Protein AF-A0A7S0BF98-F1 (afdb_monomer_lite)

Secondary structure (DSSP, 8-state):
-------SS--STT-B--EEETTTEEEE-B-TT-S-EEEEEEE-TTS-EEEEEEETTTTT-------S--S-STTEEEEETT-----EEE-SS--SSTHHHHHEEEEEE--S-HHHHHHHHT--B----HHHHHHHHHHHHTT-HHHHHHHHTTT-BSS--B--------

pLDDT: mean 83.15, std 15.24, range [37.09, 97.88]

InterPro domains:
  IPR002130 Cyclophilin-type peptidyl-prolyl cis-trans isomerase domain [PF00160] (11-127)
  IPR002130 Cyclophilin-type peptidyl-prolyl cis-trans isomerase domain [PS50072] (1-168)
  IPR029000 Cyclophilin-like domain superfamily [G3DSA:2.40.100.10] (2-168)
  IPR029000 Cyclophilin-like domain superfamily [SSF50891] (9-168)
  IPR044178 Peptidyl-prolyl cis-trans isomerase CYP28-like [PTHR47875] (8-169)

Structure (mmCIF, N/CA/C/O backbone):
data_AF-A0A7S0BF98-F1
#
_entry.id   AF-A0A7S0BF98-F1
#
loop_
_atom_site.group_PDB
_atom_site.id
_atom_site.type_symbol
_atom_site.label_atom_id
_atom_site.label_alt_id
_atom_site.label_comp_id
_atom_site.label_asym_id
_atom_site.label_entity_id
_atom_site.label_seq_id
_atom_site.pdbx_PDB_ins_code
_atom_site.Cartn_x
_atom_site.Cartn_y
_atom_site.Cartn_z
_atom_site.occupancy
_atom_site.B_iso_or_equiv
_atom_site.auth_seq_id
_atom_site.auth_comp_id
_atom_site.auth_asym_id
_atom_site.auth_atom_id
_atom_site.pdbx_PDB_model_num
ATOM 1 N N . MET A 1 1 ? 6.291 0.867 31.745 1.00 37.28 1 MET A N 1
ATOM 2 C CA . MET A 1 1 ? 6.242 2.193 31.093 1.00 37.28 1 MET A CA 1
ATOM 3 C C . MET A 1 1 ? 7.602 2.401 30.439 1.00 37.28 1 MET A C 1
ATOM 5 O O . MET A 1 1 ? 8.533 2.807 31.118 1.00 37.28 1 MET A O 1
ATOM 9 N N . VAL A 1 2 ? 7.773 1.920 29.202 1.00 37.09 2 VAL A N 1
ATOM 10 C CA . VAL A 1 2 ? 9.090 1.868 28.543 1.00 37.09 2 VAL A CA 1
ATOM 11 C C . VAL A 1 2 ? 9.295 3.147 27.739 1.00 37.09 2 VAL A C 1
ATOM 13 O O . VAL A 1 2 ? 8.470 3.519 26.909 1.00 37.09 2 VAL A O 1
ATOM 16 N N . ASP A 1 3 ? 10.384 3.814 28.096 1.00 38.44 3 ASP A N 1
ATOM 17 C CA . ASP A 1 3 ? 10.890 5.105 27.652 1.00 38.44 3 ASP A CA 1
ATOM 18 C C . ASP A 1 3 ? 11.082 5.176 26.125 1.00 38.44 3 ASP A C 1
ATOM 20 O O . ASP A 1 3 ? 11.671 4.285 25.510 1.00 38.44 3 ASP A O 1
ATOM 24 N N . GLY A 1 4 ? 10.575 6.253 25.518 1.00 43.31 4 GLY A N 1
ATOM 25 C CA . GLY A 1 4 ? 10.555 6.521 24.078 1.00 43.31 4 GLY A CA 1
ATOM 26 C C . GLY A 1 4 ? 11.914 6.940 23.521 1.00 43.31 4 GLY A C 1
ATOM 27 O O . GLY A 1 4 ? 12.036 7.986 22.883 1.00 43.31 4 GLY A O 1
ATOM 28 N N . ARG A 1 5 ? 12.951 6.134 23.751 1.00 43.03 5 ARG A N 1
ATOM 29 C CA . ARG A 1 5 ? 14.256 6.337 23.122 1.00 43.03 5 ARG A CA 1
ATOM 30 C C . ARG A 1 5 ? 14.135 5.997 21.643 1.00 43.03 5 ARG A C 1
ATOM 32 O O . ARG A 1 5 ? 13.935 4.839 21.286 1.00 43.03 5 ARG A O 1
ATOM 39 N N . MET A 1 6 ? 14.264 7.009 20.784 1.00 43.16 6 MET A N 1
ATOM 40 C CA . MET A 1 6 ? 14.496 6.798 19.358 1.00 43.16 6 MET A CA 1
ATOM 41 C C . MET A 1 6 ? 15.777 5.979 19.203 1.00 43.16 6 MET A C 1
ATOM 43 O O . MET A 1 6 ? 16.884 6.491 19.363 1.00 43.16 6 MET A O 1
ATOM 47 N N . THR A 1 7 ? 15.623 4.686 18.935 1.00 48.66 7 THR A N 1
ATOM 48 C CA . THR A 1 7 ? 16.715 3.839 18.479 1.00 48.66 7 THR A CA 1
ATOM 49 C C . THR A 1 7 ? 17.222 4.431 17.166 1.00 48.66 7 THR A C 1
ATOM 51 O O . THR A 1 7 ? 16.448 4.697 16.250 1.00 48.66 7 THR A O 1
ATOM 54 N N . SER A 1 8 ? 18.527 4.677 17.060 1.00 56.66 8 SER A N 1
ATOM 55 C CA . SER A 1 8 ? 19.192 5.239 15.874 1.00 56.66 8 SER A CA 1
ATOM 56 C C . SER A 1 8 ? 19.230 4.271 14.671 1.00 56.66 8 SER A C 1
ATOM 58 O O . SER A 1 8 ? 20.118 4.358 13.823 1.00 56.66 8 SER A O 1
ATOM 60 N N . GLY A 1 9 ? 18.273 3.342 14.590 1.00 67.50 9 GLY A N 1
ATOM 61 C CA . GLY A 1 9 ? 18.145 2.316 13.558 1.00 67.50 9 GLY A CA 1
ATOM 62 C C . GLY A 1 9 ? 17.047 2.621 12.536 1.00 67.50 9 GLY A C 1
ATOM 63 O O . GLY A 1 9 ? 16.232 3.527 12.709 1.00 67.50 9 GLY A O 1
ATOM 64 N N . LEU A 1 10 ? 17.026 1.848 11.447 1.00 77.19 10 LEU A N 1
ATOM 65 C CA . LEU A 1 10 ? 15.921 1.862 10.485 1.00 77.19 10 LEU A CA 1
ATOM 66 C C . LEU A 1 10 ? 14.628 1.433 11.191 1.00 77.19 10 LEU A C 1
ATOM 68 O O . LEU A 1 10 ? 14.592 0.407 11.864 1.00 77.19 10 LEU A O 1
ATOM 72 N N . SER A 1 11 ? 13.573 2.231 11.041 1.00 85.75 11 SER A N 1
ATOM 73 C CA . SER A 1 11 ? 12.267 1.989 11.650 1.00 85.75 11 SER A CA 1
ATOM 74 C C . SER A 1 11 ? 11.162 2.470 10.721 1.00 85.75 11 SER A C 1
ATOM 76 O O . SER A 1 11 ? 11.349 3.428 9.971 1.00 85.75 11 SER A O 1
ATOM 78 N N . TYR A 1 12 ? 9.995 1.830 10.801 1.00 90.00 12 TYR A N 1
ATOM 79 C CA . TYR A 1 12 ? 8.788 2.273 10.106 1.00 90.00 12 TYR A CA 1
ATOM 80 C C . TYR A 1 12 ? 8.145 3.505 10.749 1.00 90.00 12 TYR A C 1
ATOM 82 O O . TYR A 1 12 ? 7.260 4.114 10.144 1.00 90.00 12 TYR A O 1
ATOM 90 N N . ALA A 1 13 ? 8.585 3.909 11.943 1.00 89.44 13 ALA A N 1
ATOM 91 C CA . ALA A 1 13 ? 8.130 5.140 12.570 1.00 89.44 13 ALA A CA 1
ATOM 92 C C . ALA A 1 13 ? 8.400 6.338 11.647 1.00 89.44 13 ALA A C 1
ATOM 94 O O . ALA A 1 13 ? 9.462 6.468 11.043 1.00 89.44 13 ALA A O 1
ATOM 95 N N . SER A 1 14 ? 7.422 7.231 11.541 1.00 88.44 14 SER A N 1
ATOM 96 C CA . SER A 1 14 ? 7.379 8.367 10.613 1.00 88.44 14 SER A CA 1
ATOM 97 C C . SER A 1 14 ? 7.285 8.018 9.121 1.00 88.44 14 SER A C 1
ATOM 99 O O . SER A 1 14 ? 7.204 8.938 8.303 1.00 88.44 14 SER A O 1
ATOM 101 N N . SER A 1 15 ? 7.248 6.736 8.738 1.00 91.12 15 SER A N 1
ATOM 102 C CA . SER A 1 15 ? 6.893 6.357 7.365 1.00 91.12 15 SER A CA 1
ATOM 103 C C . SER A 1 15 ? 5.415 6.651 7.094 1.00 91.12 15 SER A C 1
ATOM 105 O O . SER A 1 15 ? 4.610 6.801 8.018 1.00 91.12 15 SER A O 1
ATOM 107 N N . GLN A 1 16 ? 5.060 6.791 5.820 1.00 92.50 16 GLN A N 1
ATOM 108 C CA . GLN A 1 16 ? 3.733 7.237 5.402 1.00 92.50 16 GLN A CA 1
ATOM 109 C C . GLN A 1 16 ? 3.001 6.180 4.586 1.00 92.50 16 GLN A C 1
ATOM 111 O O . GLN A 1 16 ? 3.626 5.376 3.890 1.00 92.50 16 GLN A O 1
ATOM 116 N N . VAL A 1 17 ? 1.674 6.255 4.621 1.00 95.38 17 VAL A N 1
ATOM 117 C CA . VAL A 1 17 ? 0.828 5.629 3.605 1.00 95.38 17 VAL A CA 1
ATOM 118 C C . VAL A 1 17 ? 0.976 6.456 2.334 1.00 95.38 17 VAL A C 1
ATOM 120 O O . VAL A 1 17 ? 0.638 7.640 2.319 1.00 95.38 17 VAL A O 1
ATOM 123 N N . PHE A 1 18 ? 1.535 5.861 1.284 1.00 94.06 18 PHE A N 1
ATOM 124 C CA . PHE A 1 18 ? 1.812 6.573 0.034 1.00 94.06 18 PHE A CA 1
ATOM 125 C C . PHE A 1 18 ? 0.842 6.206 -1.091 1.00 94.06 18 PHE A C 1
ATOM 127 O O . PHE A 1 18 ? 0.771 6.949 -2.068 1.00 94.06 18 PHE A O 1
ATOM 134 N N . LYS A 1 19 ? 0.066 5.124 -0.943 1.00 95.25 19 LYS A N 1
ATOM 135 C CA . LYS A 1 19 ? -0.954 4.715 -1.914 1.00 95.25 19 LYS A CA 1
ATOM 136 C C . LYS A 1 19 ? -2.138 4.041 -1.232 1.00 95.25 19 LYS A C 1
ATOM 138 O O . LYS A 1 19 ? -1.948 3.225 -0.337 1.00 95.25 19 LYS A O 1
ATOM 143 N N . VAL A 1 20 ? -3.349 4.365 -1.674 1.00 96.75 20 VAL A N 1
ATOM 144 C CA . VAL A 1 20 ? -4.587 3.689 -1.274 1.00 96.75 20 VAL A CA 1
ATOM 145 C C . VAL A 1 20 ? -5.460 3.492 -2.509 1.00 96.75 20 VAL A C 1
ATOM 147 O O . VAL A 1 20 ? -6.030 4.439 -3.048 1.00 96.75 20 VAL A O 1
ATOM 150 N N . GLU A 1 21 ? -5.581 2.250 -2.958 1.00 94.69 21 GLU A N 1
ATOM 151 C CA . GLU A 1 21 ? -6.550 1.851 -3.976 1.00 94.69 21 GLU A CA 1
ATOM 152 C C . GLU A 1 21 ? -7.706 1.156 -3.263 1.00 94.69 21 GLU A C 1
ATOM 154 O O . GLU A 1 21 ? -7.538 0.087 -2.666 1.00 94.69 21 GLU A O 1
ATOM 159 N N . LYS A 1 22 ? -8.864 1.821 -3.275 1.00 94.25 22 LYS A N 1
ATOM 160 C CA . LYS A 1 22 ? -10.024 1.422 -2.485 1.00 94.25 22 LYS A CA 1
ATOM 161 C C . LYS A 1 22 ? -10.410 -0.033 -2.762 1.00 94.25 22 LYS A C 1
ATOM 163 O O . LYS A 1 22 ? -10.492 -0.445 -3.914 1.00 94.25 22 LYS A O 1
ATOM 168 N N . ASP A 1 23 ? -10.640 -0.774 -1.681 1.00 94.25 23 ASP A N 1
ATOM 169 C CA . ASP A 1 23 ? -11.036 -2.187 -1.649 1.00 94.25 23 ASP A CA 1
ATOM 170 C C . ASP A 1 23 ? -10.006 -3.150 -2.265 1.00 94.25 23 ASP A C 1
ATOM 172 O O . ASP A 1 23 ? -10.306 -4.322 -2.484 1.00 94.25 23 ASP A O 1
ATOM 176 N N . LYS A 1 24 ? -8.772 -2.680 -2.496 1.00 93.69 24 LYS A N 1
ATOM 177 C CA . LYS A 1 24 ? -7.712 -3.464 -3.136 1.00 93.69 24 LYS A CA 1
ATOM 178 C C . LYS A 1 24 ? -6.405 -3.462 -2.354 1.00 93.69 24 LYS A C 1
ATOM 180 O O . LYS A 1 24 ? -5.921 -4.521 -1.973 1.00 93.69 24 LYS A O 1
ATOM 185 N N . ARG A 1 25 ? -5.816 -2.288 -2.103 1.00 94.81 25 ARG A N 1
ATOM 186 C CA . ARG A 1 25 ? -4.492 -2.194 -1.465 1.00 94.81 25 ARG A CA 1
ATOM 187 C C . ARG A 1 25 ? -4.250 -0.875 -0.748 1.00 94.81 25 ARG A C 1
ATOM 189 O O . ARG A 1 25 ? -4.672 0.188 -1.202 1.00 94.81 25 ARG A O 1
ATOM 196 N N . ILE A 1 26 ? -3.503 -0.959 0.345 1.00 97.00 26 ILE A N 1
ATOM 197 C CA . ILE A 1 26 ? -2.956 0.171 1.094 1.00 97.00 26 ILE A CA 1
ATOM 198 C C . ILE 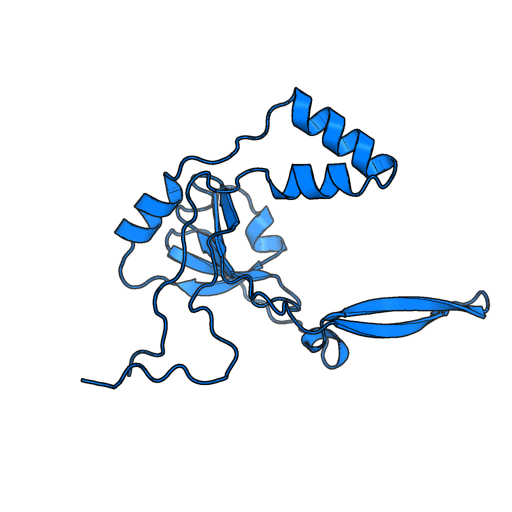A 1 26 ? -1.444 -0.042 1.166 1.00 97.00 26 ILE A C 1
ATOM 200 O O . ILE A 1 26 ? -1.003 -1.008 1.786 1.00 97.00 26 ILE A O 1
ATOM 204 N N . ASP A 1 27 ? -0.666 0.857 0.563 1.00 95.50 27 ASP A N 1
ATOM 205 C CA . ASP A 1 27 ? 0.793 0.744 0.490 1.00 95.50 27 ASP A CA 1
ATOM 206 C C . ASP A 1 27 ? 1.468 1.721 1.453 1.00 95.50 27 ASP A C 1
ATOM 208 O O . ASP A 1 27 ? 1.165 2.924 1.488 1.00 95.50 27 ASP A O 1
ATOM 212 N N . LEU A 1 28 ? 2.414 1.198 2.228 1.00 94.38 28 LEU A N 1
ATOM 213 C CA . LEU A 1 28 ? 3.102 1.917 3.288 1.00 94.38 28 LEU A CA 1
ATOM 214 C C . LEU A 1 28 ? 4.493 1.320 3.553 1.00 94.38 28 LEU A C 1
ATOM 216 O O . LEU A 1 28 ? 4.971 0.448 2.832 1.00 94.38 28 LEU A O 1
ATOM 220 N N . GLY A 1 29 ? 5.192 1.847 4.559 1.00 89.81 29 GLY A N 1
ATOM 221 C CA . GLY A 1 29 ? 6.520 1.355 4.940 1.00 89.81 29 GLY A CA 1
ATOM 222 C C . GLY A 1 29 ? 7.673 1.909 4.099 1.00 89.81 29 GLY A C 1
ATOM 223 O O . GLY A 1 29 ? 8.823 1.537 4.315 1.00 89.81 29 GLY A O 1
ATOM 224 N N . ARG A 1 30 ? 7.414 2.855 3.184 1.00 87.44 30 ARG A N 1
ATOM 225 C CA . ARG A 1 30 ? 8.478 3.537 2.432 1.00 87.44 30 ARG A CA 1
ATOM 226 C C . ARG A 1 30 ? 9.388 4.318 3.382 1.00 87.44 30 ARG A C 1
ATOM 228 O O . ARG A 1 30 ? 8.990 5.342 3.942 1.00 87.44 30 ARG A O 1
ATOM 235 N N . LEU A 1 31 ? 10.622 3.843 3.538 1.00 83.12 31 LEU A N 1
ATOM 236 C CA . LEU A 1 31 ? 11.644 4.472 4.375 1.00 83.12 31 LEU A CA 1
ATOM 237 C C . LEU A 1 31 ? 12.377 5.577 3.605 1.00 83.12 31 LEU A C 1
ATOM 239 O O . LEU A 1 31 ? 12.709 5.416 2.432 1.00 83.12 31 LEU A O 1
ATOM 243 N N . ALA A 1 32 ? 12.690 6.692 4.273 1.00 63.72 32 ALA A N 1
ATOM 244 C CA . ALA A 1 32 ? 13.318 7.863 3.646 1.00 63.72 32 ALA A CA 1
ATOM 245 C C . ALA A 1 32 ? 14.709 7.587 3.038 1.00 63.72 32 ALA A C 1
ATOM 247 O O . ALA A 1 32 ? 15.115 8.273 2.105 1.00 63.72 32 ALA A O 1
ATOM 248 N N . LYS A 1 33 ? 15.436 6.580 3.543 1.00 56.12 33 LYS A N 1
ATOM 249 C CA . LYS A 1 33 ? 16.729 6.145 2.984 1.00 56.12 33 LYS A CA 1
ATOM 250 C C . LYS A 1 33 ? 16.608 5.036 1.927 1.00 56.12 33 LYS A C 1
ATOM 252 O O . LYS A 1 33 ? 17.631 4.612 1.400 1.00 56.12 33 LYS A O 1
ATOM 257 N N . GLY A 1 34 ? 15.384 4.611 1.590 1.00 53.66 34 GLY A N 1
ATOM 258 C CA . GLY A 1 34 ? 15.120 3.493 0.682 1.00 53.66 34 GLY A CA 1
ATOM 259 C C . GLY A 1 34 ? 15.749 2.179 1.155 1.00 53.66 34 GLY A C 1
ATOM 260 O O . GLY A 1 34 ? 16.348 2.103 2.228 1.00 53.66 34 GLY A O 1
ATOM 261 N N . ALA A 1 35 ? 15.631 1.133 0.341 1.00 54.06 35 ALA A N 1
ATOM 262 C CA . ALA A 1 35 ? 16.613 0.061 0.391 1.00 54.06 35 ALA A CA 1
ATOM 263 C C . ALA A 1 35 ? 17.907 0.580 -0.253 1.00 54.06 35 ALA A C 1
ATOM 265 O O . ALA A 1 35 ? 17.847 1.274 -1.275 1.00 54.06 35 ALA A O 1
ATOM 266 N N . GLY A 1 36 ? 19.066 0.292 0.351 1.00 54.44 36 GLY A N 1
ATOM 267 C CA . GLY A 1 36 ? 20.356 0.594 -0.275 1.00 54.44 36 GLY A CA 1
ATOM 268 C C . GLY A 1 36 ? 20.370 0.044 -1.701 1.00 54.44 36 GLY A C 1
ATOM 269 O O . GLY A 1 36 ? 19.775 -1.000 -1.949 1.00 54.44 36 GLY A O 1
ATOM 270 N N . LYS A 1 37 ? 20.969 0.760 -2.655 1.00 57.25 37 LYS A N 1
ATOM 271 C CA . LYS A 1 37 ? 21.119 0.269 -4.029 1.00 57.25 37 LYS A CA 1
ATOM 272 C C . LYS A 1 37 ? 22.588 -0.014 -4.293 1.00 57.25 37 LYS A C 1
ATOM 274 O O . LYS A 1 37 ? 23.416 0.881 -4.136 1.00 57.25 37 LYS A O 1
ATOM 279 N N . THR A 1 38 ? 22.897 -1.228 -4.724 1.00 56.78 38 THR A N 1
ATOM 280 C CA . THR A 1 38 ? 24.229 -1.620 -5.183 1.00 56.78 38 THR A CA 1
ATOM 281 C C . THR A 1 38 ? 24.288 -1.505 -6.705 1.00 56.78 38 THR A C 1
ATOM 283 O O . THR A 1 38 ? 23.367 -1.911 -7.415 1.00 56.78 38 THR A O 1
ATOM 286 N N . GLU A 1 39 ? 25.366 -0.924 -7.226 1.00 62.75 39 GLU A N 1
ATOM 287 C CA . GLU A 1 39 ? 25.646 -0.908 -8.662 1.00 62.75 39 GLU A CA 1
ATOM 288 C C . GLU A 1 39 ? 26.300 -2.236 -9.057 1.00 62.75 39 GLU A C 1
ATOM 290 O O . GLU A 1 39 ? 27.451 -2.496 -8.714 1.00 62.75 39 GLU A O 1
ATOM 295 N N . VAL A 1 40 ? 25.576 -3.069 -9.797 1.00 69.56 40 VAL A N 1
ATOM 296 C CA . VAL A 1 40 ? 26.122 -4.263 -10.441 1.00 69.56 40 VAL A CA 1
ATOM 297 C C . VAL A 1 40 ? 26.570 -3.882 -11.848 1.00 69.56 40 VAL A C 1
ATOM 299 O O . VAL A 1 40 ? 25.809 -3.301 -12.627 1.00 69.56 40 VAL A O 1
ATOM 302 N N . ARG A 1 41 ? 27.824 -4.194 -12.174 1.00 74.88 41 ARG A N 1
ATOM 303 C CA . ARG A 1 41 ? 28.405 -3.988 -13.505 1.00 74.88 41 ARG A CA 1
ATOM 304 C C . ARG A 1 41 ? 28.463 -5.322 -14.233 1.00 74.88 41 ARG A C 1
ATOM 306 O O . ARG A 1 41 ? 29.037 -6.270 -13.711 1.00 74.88 41 ARG A O 1
ATOM 313 N N . SER A 1 42 ? 27.900 -5.384 -15.434 1.00 73.19 42 SER A N 1
ATOM 314 C CA . SER A 1 42 ? 27.959 -6.566 -16.301 1.00 73.19 42 SER A CA 1
ATOM 315 C C . SER A 1 42 ? 28.508 -6.195 -17.674 1.00 73.19 42 SER A C 1
ATOM 317 O O . SER A 1 42 ? 28.152 -5.141 -18.205 1.00 73.19 42 SER A O 1
ATOM 319 N N . ILE A 1 43 ? 29.334 -7.061 -18.258 1.00 69.81 43 ILE A N 1
ATOM 320 C CA . ILE A 1 43 ? 29.825 -6.932 -19.635 1.00 69.81 43 ILE A CA 1
ATOM 321 C C . ILE A 1 43 ? 28.945 -7.824 -20.513 1.00 69.81 43 ILE A C 1
ATOM 323 O O . ILE A 1 43 ? 28.817 -9.015 -20.235 1.00 69.81 43 ILE A O 1
ATOM 327 N N . ASP A 1 44 ? 28.294 -7.246 -21.521 1.00 66.12 44 ASP A N 1
ATOM 328 C CA . ASP A 1 44 ? 27.521 -8.017 -22.500 1.00 66.12 44 ASP A CA 1
ATOM 329 C C . ASP A 1 44 ? 28.420 -8.604 -23.606 1.00 66.12 44 ASP A C 1
ATOM 331 O O . ASP A 1 44 ? 29.599 -8.268 -23.717 1.00 66.12 44 ASP A O 1
ATOM 335 N N . TYR A 1 45 ? 27.871 -9.489 -24.449 1.00 67.81 45 TYR A N 1
ATOM 336 C CA . TYR A 1 45 ? 28.604 -10.130 -25.557 1.00 67.81 45 TYR A CA 1
ATOM 337 C C . TYR A 1 45 ? 29.176 -9.134 -26.584 1.00 67.81 45 TYR A C 1
ATOM 339 O O . TYR A 1 45 ? 30.020 -9.507 -27.393 1.00 67.81 45 TYR A O 1
ATOM 347 N N . SER A 1 46 ? 28.732 -7.873 -26.550 1.00 71.25 46 SER A N 1
ATOM 348 C CA . SER A 1 46 ? 29.274 -6.777 -27.358 1.00 71.25 46 SER A CA 1
ATOM 349 C C . SER A 1 46 ? 30.457 -6.043 -26.712 1.00 71.25 46 SER A C 1
ATOM 351 O O . SER A 1 46 ? 30.996 -5.121 -27.316 1.00 71.25 46 SER A O 1
ATOM 353 N N . GLY A 1 47 ? 30.878 -6.434 -25.504 1.00 71.12 47 GLY A N 1
ATOM 354 C CA . GLY A 1 47 ? 32.006 -5.832 -24.788 1.00 71.12 47 GLY A CA 1
ATOM 355 C C . GLY A 1 47 ? 31.677 -4.514 -24.080 1.00 71.12 47 GLY A C 1
ATOM 356 O O . GLY A 1 47 ? 32.578 -3.877 -23.532 1.00 71.12 47 GLY A O 1
ATOM 357 N N . TYR A 1 48 ? 30.408 -4.095 -24.047 1.00 67.25 48 TYR A N 1
ATOM 358 C CA . TYR A 1 48 ? 29.992 -2.868 -23.373 1.00 67.25 48 TYR A CA 1
ATOM 359 C C . TYR A 1 48 ? 29.653 -3.139 -21.903 1.00 67.25 48 TYR A C 1
ATOM 361 O O . TYR A 1 48 ? 28.961 -4.099 -21.558 1.00 67.25 48 TYR A O 1
ATOM 369 N N . VAL A 1 49 ? 30.115 -2.253 -21.014 1.00 72.75 49 VAL A N 1
ATOM 370 C CA . VAL A 1 49 ? 29.781 -2.309 -19.584 1.00 72.75 49 VAL A CA 1
ATOM 371 C C . VAL A 1 49 ? 28.408 -1.685 -19.362 1.00 72.75 49 VAL A C 1
ATOM 373 O O . VAL A 1 49 ? 28.226 -0.476 -19.525 1.00 72.75 49 VAL A O 1
ATOM 376 N N . ARG A 1 50 ? 27.445 -2.490 -18.914 1.00 71.88 50 ARG A N 1
ATOM 377 C CA . ARG A 1 50 ? 26.153 -2.006 -18.421 1.00 71.88 50 ARG A CA 1
ATOM 378 C C . ARG A 1 50 ? 26.181 -1.894 -16.903 1.00 71.88 50 ARG A C 1
ATOM 380 O O . ARG A 1 50 ? 26.662 -2.785 -16.207 1.00 71.88 50 ARG A O 1
ATOM 387 N N . ARG A 1 51 ? 25.642 -0.785 -16.393 1.00 70.19 51 ARG A N 1
ATOM 388 C CA . ARG A 1 51 ? 25.417 -0.554 -14.961 1.00 70.19 51 ARG A CA 1
ATOM 389 C C . ARG A 1 51 ? 23.956 -0.845 -14.639 1.00 70.19 51 ARG A C 1
ATOM 391 O O . ARG A 1 51 ? 23.074 -0.237 -15.243 1.00 70.19 51 ARG A O 1
ATOM 398 N N . LYS A 1 52 ? 23.701 -1.740 -13.688 1.00 72.06 52 LYS A N 1
ATOM 399 C CA . LYS A 1 52 ? 22.370 -2.026 -13.146 1.00 72.06 52 LYS A CA 1
ATOM 400 C C . LYS A 1 52 ? 22.369 -1.681 -11.662 1.00 72.06 52 LYS A C 1
ATOM 402 O O . LYS A 1 52 ? 23.148 -2.235 -10.898 1.00 72.06 52 LYS A O 1
ATOM 407 N N . TYR A 1 53 ? 21.494 -0.773 -11.248 1.00 61.22 53 TYR A N 1
ATOM 408 C CA . TYR A 1 53 ? 21.252 -0.523 -9.830 1.00 61.22 53 TYR A CA 1
ATOM 409 C C . TYR A 1 53 ? 20.255 -1.566 -9.325 1.00 61.22 53 TYR A C 1
ATOM 411 O O . TYR A 1 53 ? 19.099 -1.555 -9.745 1.00 61.22 53 TYR A O 1
ATOM 419 N N . VAL A 1 54 ? 20.703 -2.469 -8.460 1.00 64.06 54 VAL A N 1
ATOM 420 C CA . VAL A 1 54 ? 19.859 -3.458 -7.769 1.00 64.06 54 VAL A CA 1
ATOM 421 C C . VAL A 1 54 ? 19.752 -3.079 -6.301 1.00 64.06 54 VAL A C 1
ATOM 423 O O . VAL A 1 54 ? 20.591 -2.327 -5.805 1.00 64.06 54 VAL A O 1
ATOM 426 N N . SER A 1 55 ? 18.734 -3.554 -5.589 1.00 59.62 55 SER A N 1
ATOM 427 C CA . SER A 1 55 ? 18.729 -3.387 -4.137 1.00 59.62 55 SER A CA 1
ATOM 428 C C . SER A 1 55 ? 19.932 -4.110 -3.533 1.00 59.62 55 SER A C 1
ATOM 430 O O . SER A 1 55 ? 20.347 -5.156 -4.022 1.00 59.62 55 SER A O 1
ATOM 432 N N . THR A 1 56 ? 20.520 -3.562 -2.476 1.00 58.31 56 THR A N 1
ATOM 433 C CA . THR A 1 56 ? 21.641 -4.181 -1.765 1.00 58.31 56 THR A CA 1
ATOM 434 C C . THR A 1 56 ? 21.232 -5.529 -1.177 1.00 58.31 56 THR A C 1
ATOM 436 O O . THR A 1 56 ? 22.058 -6.433 -1.155 1.00 58.31 56 THR A O 1
ATOM 439 N N . ALA A 1 57 ? 19.960 -5.690 -0.793 1.00 55.34 57 ALA A N 1
ATOM 440 C CA . ALA A 1 57 ? 19.405 -6.983 -0.388 1.00 55.34 57 ALA A CA 1
ATOM 441 C C . ALA A 1 57 ? 19.456 -8.015 -1.533 1.00 55.34 57 ALA A C 1
ATOM 443 O O . ALA A 1 57 ? 19.848 -9.157 -1.319 1.00 55.34 57 ALA A O 1
ATOM 444 N N . ASP A 1 58 ? 19.170 -7.578 -2.760 1.00 55.59 58 ASP A N 1
ATOM 445 C CA . ASP A 1 58 ? 19.098 -8.442 -3.948 1.00 55.59 58 ASP A CA 1
ATOM 446 C C . ASP A 1 58 ? 20.475 -8.638 -4.610 1.00 55.59 58 ASP A C 1
ATOM 448 O O . ASP A 1 58 ? 20.641 -9.460 -5.507 1.00 55.59 58 ASP A O 1
ATOM 452 N N . SER A 1 59 ? 21.487 -7.865 -4.199 1.00 52.84 59 SER A N 1
ATOM 453 C CA . SER A 1 59 ? 22.844 -7.935 -4.754 1.00 52.84 59 SER A CA 1
ATOM 454 C C . SER A 1 59 ? 23.623 -9.163 -4.280 1.00 52.84 59 SER A C 1
ATOM 456 O O . SER A 1 59 ? 24.665 -9.467 -4.860 1.00 52.84 59 SER A O 1
ATOM 458 N N . THR A 1 60 ? 23.182 -9.811 -3.201 1.00 54.09 60 THR A N 1
ATOM 459 C CA . THR A 1 60 ? 23.913 -10.910 -2.548 1.00 54.09 60 THR A CA 1
ATOM 460 C C . THR A 1 60 ? 23.099 -12.204 -2.504 1.00 54.09 60 THR A C 1
ATOM 462 O O . THR A 1 60 ? 23.670 -13.276 -2.312 1.00 54.09 60 THR A O 1
ATOM 465 N N . THR A 1 61 ? 21.780 -12.146 -2.702 1.00 55.56 61 THR A N 1
ATOM 466 C CA . THR A 1 61 ? 20.907 -13.325 -2.682 1.00 55.56 61 THR A CA 1
ATOM 467 C C . THR A 1 61 ? 19.730 -13.089 -3.622 1.00 55.56 61 THR A C 1
ATOM 469 O O . THR A 1 61 ? 19.025 -12.093 -3.483 1.00 55.56 61 THR A O 1
ATOM 472 N N . GLU A 1 62 ? 19.508 -13.990 -4.582 1.00 62.53 62 GLU A N 1
ATOM 473 C CA . GLU A 1 62 ? 18.245 -14.021 -5.323 1.00 62.53 62 GLU A CA 1
ATOM 474 C C . GLU A 1 62 ? 17.159 -14.439 -4.332 1.00 62.53 62 GLU A C 1
ATOM 476 O O . GLU A 1 62 ? 17.065 -15.606 -3.951 1.00 62.53 62 GLU A O 1
ATOM 481 N N . ASN A 1 63 ? 16.393 -13.474 -3.826 1.00 65.31 63 ASN A N 1
ATOM 482 C CA . ASN A 1 63 ? 15.291 -13.783 -2.934 1.00 65.31 63 ASN A CA 1
ATOM 483 C C . ASN A 1 63 ? 14.196 -14.489 -3.757 1.00 65.31 63 ASN A C 1
ATOM 485 O O . ASN A 1 63 ? 13.578 -13.898 -4.641 1.00 65.31 63 ASN A O 1
ATOM 489 N N . VAL A 1 64 ? 13.992 -15.777 -3.486 1.00 72.56 64 VAL A N 1
ATOM 490 C CA . VAL A 1 64 ? 12.963 -16.622 -4.113 1.00 72.56 64 VAL A CA 1
ATOM 491 C C . VAL A 1 64 ? 11.801 -16.895 -3.155 1.00 72.56 64 VAL A C 1
ATOM 493 O O . VAL A 1 64 ? 11.059 -17.861 -3.336 1.00 72.56 64 VAL A O 1
ATOM 496 N N . ASP A 1 65 ? 11.649 -16.061 -2.122 1.00 75.75 65 ASP A N 1
ATOM 497 C CA . ASP A 1 65 ? 10.627 -16.239 -1.101 1.00 75.75 65 ASP A CA 1
ATOM 498 C C . ASP A 1 65 ? 9.236 -16.150 -1.737 1.00 75.75 65 ASP A C 1
ATOM 500 O O . ASP A 1 65 ? 8.867 -15.188 -2.418 1.00 75.75 65 ASP A O 1
ATOM 504 N N . GLY A 1 66 ? 8.446 -17.191 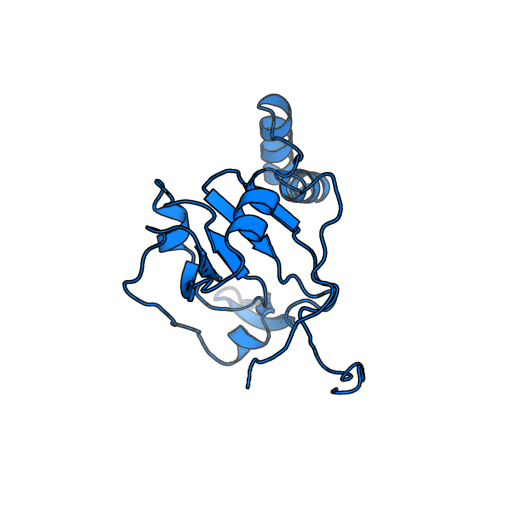-1.501 1.00 83.38 66 GLY A N 1
ATOM 505 C CA . GLY A 1 66 ? 7.101 -17.332 -2.025 1.00 83.38 66 GLY A CA 1
ATOM 506 C C . GLY A 1 66 ? 6.297 -18.320 -1.193 1.00 83.38 66 GLY A C 1
ATOM 507 O O . GLY A 1 66 ? 6.842 -19.114 -0.427 1.00 83.38 66 GLY A O 1
ATOM 508 N N . ASN A 1 67 ? 4.977 -18.267 -1.333 1.00 88.69 67 ASN A N 1
ATOM 509 C CA . ASN A 1 67 ? 4.070 -19.225 -0.717 1.00 88.69 67 ASN A CA 1
ATOM 510 C C . ASN A 1 67 ? 2.782 -19.365 -1.539 1.00 88.69 67 ASN A C 1
ATOM 512 O O . ASN A 1 67 ? 2.583 -18.685 -2.544 1.00 88.69 67 ASN A O 1
ATOM 516 N N . SER A 1 68 ? 1.921 -20.290 -1.119 1.00 91.31 68 SER A N 1
ATOM 517 C CA . SER A 1 68 ? 0.619 -20.562 -1.737 1.00 91.31 68 SER A CA 1
ATOM 518 C C . SER A 1 68 ? -0.523 -19.710 -1.167 1.00 91.31 68 SER A C 1
ATOM 520 O O . SER A 1 68 ? -1.683 -19.938 -1.523 1.00 91.31 68 SER A O 1
ATOM 522 N N . LEU A 1 69 ? -0.222 -18.753 -0.280 1.00 92.94 69 LEU A N 1
ATOM 523 C CA . LEU A 1 69 ? -1.219 -17.852 0.290 1.00 92.94 69 LEU A CA 1
ATOM 524 C C . LEU A 1 69 ? -1.659 -16.829 -0.759 1.00 92.94 69 LEU A C 1
ATOM 526 O O . LEU A 1 69 ? -0.897 -16.449 -1.645 1.00 92.94 69 LEU A O 1
ATOM 530 N N . ARG A 1 70 ? -2.913 -16.391 -0.653 1.00 92.88 70 ARG A N 1
ATOM 531 C CA . ARG A 1 70 ? -3.540 -15.457 -1.592 1.00 92.88 70 ARG A CA 1
ATOM 532 C C . ARG A 1 70 ? -4.166 -14.293 -0.854 1.00 92.88 70 ARG A C 1
ATOM 534 O O . ARG A 1 70 ? -4.555 -14.440 0.300 1.00 92.88 70 ARG A O 1
ATOM 541 N N . HIS A 1 71 ? -4.351 -13.181 -1.550 1.00 95.25 71 HIS A N 1
ATOM 542 C CA . HIS A 1 71 ? -4.994 -11.962 -1.059 1.00 95.25 71 HIS A CA 1
ATOM 543 C C . HIS A 1 71 ? -6.533 -12.090 -1.002 1.00 95.25 71 HIS A C 1
ATOM 545 O O . HIS A 1 71 ? -7.276 -11.252 -1.511 1.00 95.25 71 HIS A O 1
ATOM 551 N N . ASN A 1 72 ? -7.026 -13.176 -0.398 1.00 94.25 72 ASN A N 1
ATOM 552 C CA . ASN A 1 72 ? -8.436 -13.581 -0.391 1.00 94.25 72 ASN A CA 1
ATOM 553 C C . ASN A 1 72 ? -9.223 -13.131 0.853 1.00 94.25 72 ASN A C 1
ATOM 555 O O . ASN A 1 72 ? -10.406 -13.444 0.971 1.00 94.25 72 ASN A O 1
ATOM 559 N N . ALA A 1 73 ? -8.583 -12.420 1.776 1.00 94.38 73 ALA A N 1
ATOM 560 C CA . ALA A 1 73 ? -9.184 -11.915 3.001 1.00 94.38 73 ALA A CA 1
ATOM 561 C C . ALA A 1 73 ? -8.727 -10.477 3.259 1.00 94.38 73 ALA A C 1
ATOM 563 O O . ALA A 1 73 ? -7.664 -10.061 2.803 1.00 94.38 73 ALA A O 1
ATOM 564 N N . ALA A 1 74 ? -9.532 -9.723 4.006 1.00 96.06 74 ALA A N 1
ATOM 565 C CA . ALA A 1 74 ? -9.113 -8.431 4.527 1.00 96.06 74 ALA A CA 1
ATOM 566 C C . ALA A 1 74 ? -8.061 -8.613 5.635 1.00 96.06 74 ALA A C 1
ATOM 568 O O . ALA A 1 74 ? -8.085 -9.593 6.376 1.00 96.06 74 ALA A O 1
ATOM 569 N N . GLY A 1 75 ? -7.169 -7.640 5.772 1.00 96.69 75 GLY A N 1
ATOM 570 C CA . GLY A 1 75 ? -6.123 -7.600 6.785 1.00 96.69 75 GLY A CA 1
ATOM 571 C C . GLY A 1 75 ? -4.852 -8.367 6.424 1.00 96.69 75 GLY A C 1
ATOM 572 O O . GLY A 1 75 ? -3.933 -8.373 7.235 1.00 96.69 75 GLY A O 1
ATOM 573 N N . LEU A 1 76 ? -4.741 -8.990 5.246 1.00 97.19 76 LEU A N 1
ATOM 574 C CA . LEU A 1 76 ? -3.509 -9.691 4.864 1.00 97.19 76 LEU A CA 1
ATOM 575 C C . LEU A 1 76 ? -2.398 -8.692 4.540 1.00 97.19 76 LEU A C 1
ATOM 577 O O . LEU A 1 76 ? -2.632 -7.709 3.829 1.00 97.19 76 LEU A O 1
ATOM 581 N N . VAL A 1 77 ? -1.202 -8.976 5.057 1.00 96.94 77 VAL A N 1
ATOM 582 C CA . VAL A 1 77 ? 0.013 -8.175 4.894 1.00 96.94 77 VAL A CA 1
ATOM 583 C C . VAL A 1 77 ? 0.959 -8.885 3.940 1.00 96.94 77 VAL A C 1
ATOM 585 O O . VAL A 1 77 ? 1.284 -10.056 4.147 1.00 96.94 77 VAL A O 1
ATOM 588 N N . SER A 1 78 ? 1.423 -8.182 2.914 1.00 94.75 78 SER A N 1
ATOM 589 C CA . SER A 1 78 ? 2.296 -8.745 1.888 1.00 94.75 78 SER A CA 1
ATOM 590 C C . SER A 1 78 ? 3.413 -7.801 1.465 1.00 94.75 78 SER A C 1
ATOM 592 O O . SER A 1 78 ? 3.371 -6.595 1.711 1.00 94.75 78 SER A O 1
ATOM 594 N N . MET A 1 79 ? 4.440 -8.368 0.839 1.00 92.44 79 MET A N 1
ATOM 595 C CA . MET A 1 79 ? 5.598 -7.648 0.306 1.00 92.44 79 MET A CA 1
ATOM 596 C C . MET A 1 79 ? 5.855 -8.063 -1.136 1.00 92.44 79 MET A C 1
ATOM 598 O O . MET A 1 79 ? 5.443 -9.143 -1.552 1.00 92.44 79 MET A O 1
ATOM 602 N N . VAL A 1 80 ? 6.541 -7.215 -1.900 1.00 88.06 80 VAL A N 1
ATOM 603 C CA . VAL A 1 80 ? 6.938 -7.529 -3.279 1.00 88.06 80 VAL A CA 1
ATOM 604 C C . VAL A 1 80 ? 7.870 -8.747 -3.281 1.00 88.06 80 VAL A C 1
ATOM 606 O O . VAL A 1 80 ? 8.819 -8.811 -2.496 1.00 88.06 80 VAL A O 1
ATOM 609 N N . LYS A 1 81 ? 7.597 -9.722 -4.154 1.00 86.94 81 LYS A N 1
ATOM 610 C CA . LYS A 1 81 ? 8.457 -10.898 -4.351 1.00 86.94 81 LYS A CA 1
ATOM 611 C C . LYS A 1 81 ? 9.838 -10.470 -4.836 1.00 86.94 81 LYS A C 1
ATOM 613 O O . LYS A 1 81 ? 9.975 -9.486 -5.558 1.00 86.94 81 LYS A O 1
ATOM 618 N N . GLY A 1 82 ? 10.869 -11.216 -4.455 1.00 77.50 82 GLY A N 1
ATOM 619 C CA . GLY A 1 82 ? 12.246 -10.833 -4.763 1.00 77.50 82 GLY A CA 1
ATOM 620 C C . GLY A 1 82 ? 12.818 -9.773 -3.826 1.00 77.50 82 GLY A C 1
ATOM 621 O O . GLY A 1 82 ? 13.999 -9.471 -3.929 1.00 77.50 82 GLY A O 1
ATOM 622 N N . GLY A 1 83 ? 12.025 -9.250 -2.886 1.00 73.00 83 GLY A N 1
ATOM 623 C CA . GLY A 1 83 ? 12.497 -8.312 -1.880 1.00 73.00 83 GLY A CA 1
ATOM 624 C C . GLY A 1 83 ? 12.812 -6.934 -2.459 1.00 73.00 83 GLY A C 1
ATOM 625 O O . GLY A 1 83 ? 11.971 -6.275 -3.069 1.00 73.00 83 GLY A O 1
ATOM 626 N N . GLY A 1 84 ? 14.006 -6.437 -2.161 1.00 70.44 84 GLY A N 1
ATOM 627 C CA . GLY A 1 84 ? 14.506 -5.171 -2.678 1.00 70.44 84 GLY A CA 1
ATOM 628 C C . GLY A 1 84 ? 13.901 -3.880 -2.117 1.00 70.44 84 GLY A C 1
ATOM 629 O O . GLY A 1 84 ? 14.479 -2.811 -2.332 1.00 70.44 84 GLY A O 1
ATOM 630 N N . SER A 1 85 ? 12.806 -3.945 -1.358 1.00 76.94 85 SER A N 1
ATOM 631 C CA . SER A 1 85 ? 12.185 -2.795 -0.693 1.00 76.94 85 SER A CA 1
ATOM 632 C C . SER A 1 85 ? 11.708 -3.142 0.720 1.00 76.94 85 SER A C 1
ATOM 634 O O . SER A 1 85 ? 11.459 -4.299 1.039 1.00 76.94 85 SER A O 1
ATOM 636 N N . PHE A 1 86 ? 11.566 -2.121 1.567 1.00 84.81 86 PHE A N 1
ATOM 637 C CA . PHE A 1 86 ? 10.934 -2.239 2.890 1.00 84.81 86 PHE A CA 1
ATOM 638 C C . PHE A 1 86 ? 9.436 -1.898 2.834 1.00 84.81 86 PHE A C 1
ATOM 640 O O . PHE A 1 86 ? 8.794 -1.684 3.856 1.00 84.81 86 PHE A O 1
ATOM 647 N N . GLU A 1 87 ? 8.882 -1.776 1.631 1.00 91.12 87 GLU A N 1
ATOM 648 C CA . GLU A 1 87 ? 7.482 -1.429 1.433 1.00 91.12 87 GLU A CA 1
ATOM 649 C C . GLU A 1 87 ? 6.622 -2.674 1.626 1.00 91.12 87 GLU A C 1
ATOM 651 O O . GLU A 1 87 ? 7.001 -3.782 1.244 1.00 91.12 87 GLU A O 1
ATOM 656 N N . PHE A 1 88 ? 5.453 -2.484 2.223 1.00 94.38 88 PHE A N 1
ATOM 657 C CA . PHE A 1 88 ? 4.483 -3.550 2.402 1.00 94.38 88 PHE A CA 1
ATOM 658 C C . PHE A 1 88 ? 3.082 -3.046 2.092 1.00 94.38 88 PHE A C 1
ATOM 660 O O . PHE A 1 88 ? 2.802 -1.842 2.089 1.00 94.38 88 PHE A O 1
ATOM 667 N N . VAL A 1 89 ? 2.213 -4.006 1.815 1.00 96.19 89 VAL A N 1
ATOM 668 C CA . VAL A 1 89 ? 0.834 -3.794 1.404 1.00 96.19 89 VAL A CA 1
ATOM 669 C C . VAL A 1 89 ? -0.083 -4.431 2.430 1.00 96.19 89 VAL A C 1
ATOM 671 O O . VAL A 1 89 ? 0.180 -5.538 2.894 1.00 96.19 89 VAL A O 1
ATOM 674 N N . ILE A 1 90 ? -1.172 -3.744 2.767 1.00 97.44 90 ILE A N 1
ATOM 675 C CA . ILE A 1 90 ? -2.287 -4.323 3.516 1.00 97.44 90 ILE A CA 1
ATOM 676 C C . ILE A 1 90 ? -3.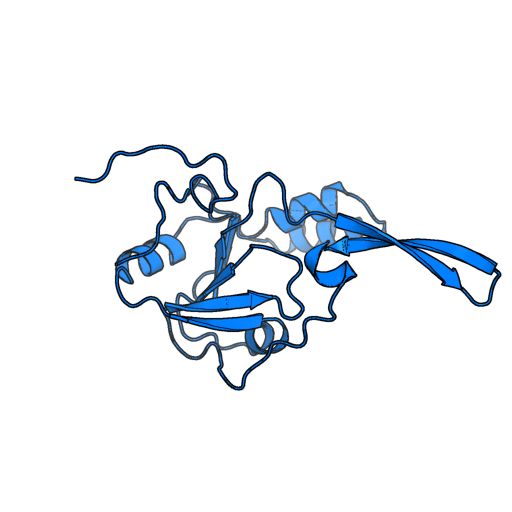508 -4.364 2.606 1.00 97.44 90 ILE A C 1
ATOM 678 O O . ILE A 1 90 ? -3.866 -3.364 1.979 1.00 97.44 90 ILE A O 1
ATOM 682 N N . THR A 1 91 ? -4.165 -5.516 2.552 1.00 96.94 91 THR A N 1
ATOM 683 C CA . THR A 1 91 ? -5.431 -5.690 1.831 1.00 96.94 91 THR A CA 1
ATOM 684 C C . THR A 1 91 ? -6.603 -5.259 2.712 1.00 96.94 91 THR A C 1
ATOM 686 O O . THR A 1 91 ? -6.807 -5.825 3.780 1.00 96.94 91 THR A O 1
ATOM 689 N N . PRO A 1 92 ? -7.399 -4.250 2.331 1.00 96.38 92 PRO A N 1
ATOM 690 C CA . PRO A 1 92 ? -8.548 -3.827 3.134 1.00 96.38 92 PRO A CA 1
ATOM 691 C C . PRO A 1 92 ? -9.800 -4.693 2.914 1.00 96.38 92 PRO A C 1
ATOM 693 O O . PRO A 1 92 ? -10.738 -4.622 3.701 1.00 96.38 92 PRO A O 1
ATOM 696 N N . SER A 1 93 ? -9.816 -5.492 1.847 1.00 94.62 93 SER A N 1
ATOM 697 C CA . SER A 1 93 ? -10.912 -6.355 1.402 1.00 94.62 93 SER A CA 1
ATOM 698 C C . SER A 1 93 ? -10.318 -7.536 0.616 1.00 94.62 93 SER A C 1
ATOM 700 O O . SER A 1 93 ? -9.204 -7.390 0.097 1.00 94.62 93 SER A O 1
ATOM 702 N N . PRO A 1 94 ? -11.014 -8.687 0.492 1.00 92.12 94 PRO A N 1
ATOM 703 C CA . PRO A 1 94 ? -10.645 -9.716 -0.476 1.00 92.12 94 PRO A CA 1
ATOM 704 C C . PRO A 1 94 ? -10.433 -9.102 -1.861 1.00 92.12 94 PRO A C 1
ATOM 706 O O . PRO A 1 94 ? -11.334 -8.460 -2.407 1.00 92.12 94 PRO A O 1
ATOM 709 N N . THR A 1 95 ? -9.236 -9.271 -2.417 1.00 83.12 95 THR A N 1
ATOM 710 C CA . THR A 1 95 ? -8.899 -8.685 -3.713 1.00 83.12 95 THR A CA 1
ATOM 711 C C . THR A 1 95 ? -9.437 -9.588 -4.827 1.00 83.12 95 THR A C 1
ATOM 713 O O . THR A 1 95 ? -9.095 -10.771 -4.856 1.00 83.12 95 THR A O 1
ATOM 716 N N . PRO A 1 96 ? -10.277 -9.077 -5.748 1.00 73.31 96 PRO A N 1
ATOM 717 C CA . PRO A 1 96 ? -10.832 -9.893 -6.829 1.00 73.31 96 PRO A CA 1
ATOM 718 C C . PRO A 1 96 ? -9.788 -10.236 -7.905 1.00 73.31 96 PRO A C 1
ATOM 720 O O . PRO A 1 96 ? -9.887 -11.279 -8.555 1.00 73.31 96 PRO A O 1
ATOM 723 N N . ASP A 1 97 ? -8.778 -9.380 -8.074 1.00 79.25 97 ASP A N 1
ATOM 724 C CA . ASP A 1 97 ? -7.770 -9.490 -9.126 1.00 79.25 97 ASP A CA 1
ATOM 725 C C . ASP A 1 97 ? -6.517 -10.231 -8.635 1.00 79.25 97 ASP A C 1
ATOM 727 O O . ASP A 1 97 ? -5.924 -9.882 -7.614 1.00 79.25 97 ASP A O 1
ATOM 731 N N . ARG A 1 98 ? -6.036 -11.204 -9.418 1.00 81.94 98 ARG A N 1
ATOM 732 C CA . ARG A 1 98 ? -4.825 -11.985 -9.087 1.00 81.94 98 ARG A CA 1
ATOM 733 C C . ARG A 1 98 ? -3.510 -11.216 -9.216 1.00 81.94 98 ARG A C 1
ATOM 735 O O . ARG A 1 98 ? -2.472 -11.734 -8.829 1.00 81.94 98 ARG A O 1
ATOM 742 N N . THR A 1 99 ? -3.543 -9.970 -9.685 1.00 85.00 99 THR A N 1
ATOM 743 C CA . THR A 1 99 ? -2.333 -9.163 -9.906 1.00 85.00 99 THR A CA 1
ATOM 744 C C . THR A 1 99 ? -1.477 -9.029 -8.646 1.00 85.00 99 THR A C 1
ATOM 746 O O . THR A 1 99 ? -0.258 -8.965 -8.729 1.00 85.00 99 THR A O 1
ATOM 749 N N . LEU A 1 100 ? -2.102 -8.991 -7.462 1.00 87.50 100 LEU A N 1
ATOM 750 C CA . LEU A 1 100 ? -1.359 -8.890 -6.206 1.00 87.50 100 LEU A CA 1
ATOM 751 C C . LEU A 1 100 ? -0.727 -10.233 -5.798 1.00 87.50 100 LEU A C 1
ATOM 753 O O . LEU A 1 100 ? 0.376 -10.235 -5.264 1.00 87.50 100 LEU A O 1
ATOM 757 N N . ASP A 1 101 ? -1.380 -11.361 -6.096 1.00 90.56 101 ASP A N 1
ATOM 758 C CA . ASP A 1 101 ? -0.846 -12.711 -5.847 1.00 90.56 101 ASP A CA 1
ATOM 759 C C . ASP A 1 101 ? 0.372 -13.022 -6.734 1.00 90.56 101 ASP A C 1
ATOM 761 O O . ASP A 1 101 ? 1.273 -13.759 -6.327 1.00 90.56 101 ASP A O 1
ATOM 765 N N . ASP A 1 102 ? 0.414 -12.461 -7.943 1.00 88.62 102 ASP A N 1
ATOM 766 C CA . ASP A 1 102 ? 1.507 -12.675 -8.893 1.00 88.62 102 ASP A CA 1
ATOM 767 C C . ASP A 1 102 ? 2.782 -11.933 -8.461 1.00 88.62 102 ASP A C 1
ATOM 769 O O . ASP A 1 102 ? 3.867 -12.519 -8.487 1.00 88.62 102 ASP A O 1
ATOM 773 N N . ASP A 1 103 ? 2.641 -10.707 -7.950 1.00 88.25 103 ASP A N 1
ATOM 774 C CA . ASP A 1 103 ? 3.770 -9.827 -7.627 1.00 88.25 103 ASP A CA 1
ATOM 775 C C . ASP A 1 103 ? 4.175 -9.830 -6.145 1.00 88.25 103 ASP A C 1
ATOM 777 O O . ASP A 1 103 ? 5.294 -9.431 -5.821 1.00 88.25 103 ASP A O 1
ATOM 781 N N . HIS A 1 104 ? 3.283 -10.220 -5.225 1.00 91.31 104 HIS A N 1
ATOM 782 C CA . HIS A 1 104 ? 3.511 -10.105 -3.779 1.00 91.31 104 HIS A CA 1
ATOM 783 C C . HIS A 1 104 ? 3.394 -11.453 -3.056 1.00 91.31 104 HIS A C 1
ATOM 785 O O . HIS A 1 104 ? 2.627 -12.332 -3.443 1.00 91.31 104 HIS A O 1
ATOM 791 N N . VAL A 1 105 ? 4.162 -11.607 -1.979 1.00 92.88 105 VAL A N 1
ATOM 792 C CA . VAL A 1 105 ? 4.117 -12.741 -1.048 1.00 92.88 105 VAL A CA 1
ATOM 793 C C . VAL A 1 105 ? 3.441 -12.307 0.250 1.00 92.88 105 VAL A C 1
ATOM 795 O O . VAL A 1 105 ? 3.814 -11.294 0.843 1.00 92.88 105 VAL A O 1
ATOM 798 N N . VAL A 1 106 ? 2.429 -13.056 0.696 1.00 94.38 106 VAL A N 1
ATOM 799 C CA . VAL A 1 106 ? 1.738 -12.795 1.970 1.00 94.38 106 VAL A CA 1
ATOM 800 C C . VAL A 1 106 ? 2.631 -13.243 3.124 1.00 94.38 106 VAL A C 1
ATOM 802 O O . VAL A 1 106 ? 3.042 -14.397 3.168 1.00 94.38 106 VAL A O 1
ATOM 805 N N . ILE A 1 107 ? 2.916 -12.352 4.068 1.00 94.50 107 ILE A N 1
ATOM 806 C CA . ILE A 1 107 ? 3.842 -12.596 5.187 1.00 94.50 107 ILE A CA 1
ATOM 807 C C . ILE A 1 107 ? 3.166 -12.537 6.560 1.00 94.50 107 ILE A C 1
ATOM 809 O O . ILE A 1 107 ? 3.772 -12.904 7.563 1.00 94.50 107 ILE A O 1
ATOM 813 N N . GLY A 1 108 ? 1.920 -12.071 6.629 1.00 95.75 108 GLY A N 1
ATOM 814 C CA . GLY A 1 108 ? 1.202 -11.956 7.892 1.00 95.75 108 GLY A CA 1
ATOM 815 C C . GLY A 1 108 ? -0.219 -11.441 7.730 1.00 95.75 108 GLY A C 1
ATOM 816 O O . GLY A 1 108 ? -0.730 -11.305 6.618 1.00 95.75 108 GLY A O 1
ATOM 817 N N . GLN A 1 109 ? -0.852 -11.145 8.861 1.00 96.94 109 GLN A N 1
ATOM 818 C CA . GLN A 1 109 ? -2.209 -10.614 8.916 1.00 96.94 109 GLN A CA 1
ATOM 819 C C . GLN A 1 109 ? -2.383 -9.649 10.090 1.00 96.94 109 GLN A C 1
ATOM 821 O O . GLN A 1 109 ? -1.727 -9.777 11.125 1.00 96.94 109 GLN A O 1
ATOM 826 N N . VAL A 1 110 ? -3.298 -8.701 9.931 1.00 97.31 110 VAL A N 1
ATOM 827 C CA . VAL A 1 110 ? -3.754 -7.797 10.984 1.00 97.31 110 VAL A CA 1
ATOM 828 C C . VAL A 1 110 ? -4.648 -8.580 11.944 1.00 97.31 110 VAL A C 1
ATOM 830 O O . VAL A 1 110 ? -5.686 -9.101 11.548 1.00 97.31 110 VAL A O 1
ATOM 833 N N . VAL A 1 111 ? -4.236 -8.664 13.208 1.00 96.81 111 VAL A N 1
ATOM 834 C CA . VAL A 1 111 ? -4.990 -9.358 14.269 1.00 96.81 111 VAL A CA 1
ATOM 835 C C . VAL A 1 111 ? -5.885 -8.421 15.083 1.00 96.81 111 VAL A C 1
ATOM 837 O O . VAL A 1 111 ? -6.869 -8.871 15.658 1.00 96.81 111 VAL A O 1
ATOM 840 N N . ASP A 1 112 ? -5.566 -7.125 15.110 1.00 96.50 112 ASP A N 1
ATOM 841 C CA . ASP A 1 112 ? -6.330 -6.083 15.801 1.00 96.50 112 ASP A CA 1
ATOM 842 C C . ASP A 1 112 ? -6.231 -4.751 15.033 1.00 96.50 112 ASP A C 1
ATOM 844 O O . ASP A 1 112 ? -5.272 -4.521 14.294 1.00 96.50 112 ASP A O 1
ATOM 848 N N . GLY A 1 113 ? -7.226 -3.873 15.185 1.00 96.69 113 GLY A N 1
ATOM 849 C CA . GLY A 1 113 ? -7.267 -2.563 14.529 1.00 96.69 113 GLY A CA 1
ATOM 850 C C . GLY A 1 113 ? -7.804 -2.573 13.092 1.00 96.69 113 GLY A C 1
ATOM 851 O O . GLY A 1 113 ? -7.456 -1.704 12.287 1.00 96.69 113 GLY A O 1
ATOM 852 N N . MET A 1 114 ? -8.666 -3.533 12.734 1.00 97.81 114 MET A N 1
ATOM 853 C CA . MET A 1 114 ? -9.308 -3.572 11.406 1.00 97.81 114 MET A CA 1
ATOM 854 C C . MET A 1 114 ? -10.179 -2.338 11.114 1.00 97.81 114 MET A C 1
ATOM 856 O O . MET A 1 114 ? -10.361 -1.964 9.956 1.00 97.81 114 MET A O 1
ATOM 860 N N . ASP A 1 115 ? -10.660 -1.646 12.144 1.00 97.88 115 ASP A N 1
ATOM 861 C CA . ASP A 1 115 ? -11.340 -0.355 12.030 1.00 97.88 115 ASP A CA 1
ATOM 862 C C . ASP A 1 115 ? -10.398 0.761 11.531 1.00 97.88 115 ASP A C 1
ATOM 864 O O . ASP A 1 115 ? -10.808 1.650 10.780 1.00 97.88 115 ASP A O 1
ATOM 868 N N . VAL A 1 116 ? -9.111 0.722 11.894 1.00 97.38 116 VAL A N 1
ATOM 869 C CA . VAL A 1 116 ? -8.077 1.601 11.327 1.00 97.38 116 VAL A CA 1
ATOM 870 C C . VAL A 1 116 ? -7.884 1.292 9.846 1.00 97.38 116 VAL A C 1
ATOM 872 O O . VAL A 1 116 ? -7.893 2.221 9.041 1.00 97.38 116 VAL A O 1
ATOM 875 N N . ILE A 1 117 ? -7.793 0.015 9.466 1.00 97.38 117 ILE A N 1
ATOM 876 C CA . ILE A 1 117 ? -7.671 -0.392 8.056 1.00 97.38 117 ILE A CA 1
ATOM 877 C C . ILE A 1 117 ? -8.881 0.079 7.240 1.00 97.38 117 ILE A C 1
ATOM 879 O O . ILE A 1 117 ? -8.712 0.667 6.172 1.00 97.38 117 ILE A O 1
ATOM 883 N N . ALA A 1 118 ? -10.096 -0.076 7.769 1.00 97.44 118 ALA A N 1
ATOM 884 C CA . ALA A 1 118 ? -11.313 0.413 7.126 1.00 97.44 118 ALA A CA 1
ATOM 885 C C . ALA A 1 118 ? -11.316 1.944 6.956 1.00 97.44 118 ALA A C 1
ATOM 887 O O . ALA A 1 118 ? -11.755 2.455 5.922 1.00 97.44 118 ALA A O 1
ATOM 888 N N . ARG A 1 119 ? -10.794 2.695 7.937 1.00 97.31 119 ARG A N 1
ATOM 889 C CA . ARG A 1 119 ? -10.623 4.154 7.825 1.00 97.31 119 ARG A CA 1
ATOM 890 C C . ARG A 1 119 ? -9.594 4.528 6.761 1.00 97.31 119 ARG A C 1
ATOM 892 O O . ARG A 1 119 ? -9.873 5.405 5.948 1.00 97.31 119 ARG A O 1
ATOM 899 N N . LEU A 1 120 ? -8.450 3.843 6.724 1.00 97.00 120 LEU A N 1
ATOM 900 C CA . LEU A 1 120 ? -7.416 4.054 5.707 1.00 97.00 120 LEU A CA 1
ATOM 901 C C . LEU A 1 120 ? -7.948 3.784 4.295 1.00 97.00 120 LEU A C 1
ATOM 903 O O . LEU A 1 120 ? -7.717 4.583 3.394 1.00 97.00 120 LEU A O 1
ATOM 907 N N . ASN A 1 121 ? -8.723 2.713 4.119 1.00 97.12 121 ASN A N 1
ATOM 908 C CA . ASN A 1 121 ? -9.335 2.342 2.842 1.00 97.12 121 ASN A CA 1
ATOM 909 C C . ASN A 1 121 ? -10.305 3.407 2.290 1.00 97.12 121 ASN A C 1
ATOM 911 O O . ASN A 1 121 ? -10.542 3.487 1.087 1.00 97.12 121 ASN A O 1
ATOM 915 N N . ASN A 1 122 ? -10.871 4.241 3.167 1.00 97.00 122 ASN A N 1
ATOM 916 C CA . ASN A 1 122 ? -11.803 5.306 2.797 1.00 97.00 122 ASN A CA 1
ATOM 917 C C . ASN A 1 122 ? -11.151 6.694 2.710 1.00 97.00 122 ASN A C 1
ATOM 919 O O . ASN A 1 122 ? -11.864 7.690 2.565 1.00 97.00 122 ASN A O 1
ATOM 923 N N . LEU A 1 123 ? -9.819 6.788 2.773 1.00 96.62 123 LEU A N 1
ATOM 924 C CA . LEU A 1 123 ? -9.125 8.058 2.579 1.00 96.62 123 LEU A CA 1
ATOM 925 C C . LEU A 1 123 ? -9.424 8.646 1.196 1.00 96.62 123 LEU A C 1
ATOM 927 O O . LEU A 1 123 ? -9.487 7.947 0.184 1.00 96.62 123 LEU A O 1
ATOM 931 N N . ALA A 1 124 ? -9.570 9.969 1.147 1.00 96.88 124 ALA A N 1
ATOM 932 C CA . ALA A 1 124 ? -9.638 10.678 -0.119 1.00 96.88 124 ALA A CA 1
ATOM 933 C C . ALA A 1 124 ? -8.268 10.607 -0.808 1.00 96.88 124 ALA A C 1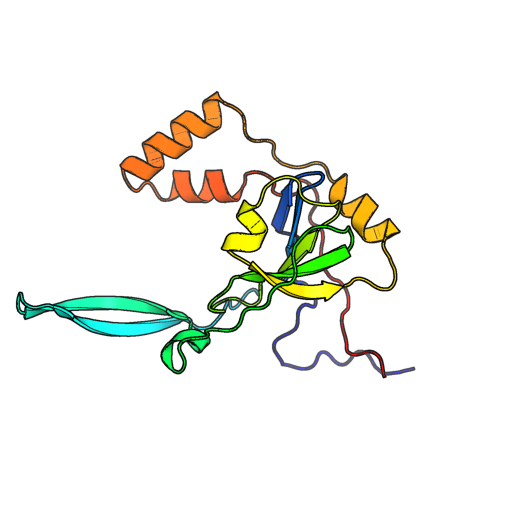
ATOM 935 O O . ALA A 1 124 ? -7.249 10.982 -0.223 1.00 96.88 124 ALA A O 1
ATOM 936 N N . VAL A 1 125 ? -8.255 10.146 -2.057 1.00 96.56 125 VAL A N 1
ATOM 937 C CA . VAL A 1 125 ? -7.039 9.973 -2.858 1.00 96.56 125 VAL A CA 1
ATOM 938 C C . VAL A 1 125 ? -7.102 10.761 -4.155 1.00 96.56 125 VAL A C 1
ATOM 940 O O . VAL A 1 125 ? -8.181 11.079 -4.662 1.00 96.56 125 VAL A O 1
ATOM 943 N N . ASN A 1 126 ? -5.932 11.028 -4.728 1.00 94.69 126 ASN A N 1
ATOM 944 C CA . ASN A 1 126 ? -5.817 11.555 -6.079 1.00 94.69 126 ASN A CA 1
ATOM 945 C C . ASN A 1 126 ? -6.263 10.497 -7.100 1.00 94.69 126 ASN A C 1
ATOM 947 O O . ASN A 1 126 ? -5.532 9.552 -7.402 1.00 94.69 126 ASN A O 1
ATOM 951 N N . LYS A 1 127 ? -7.490 10.625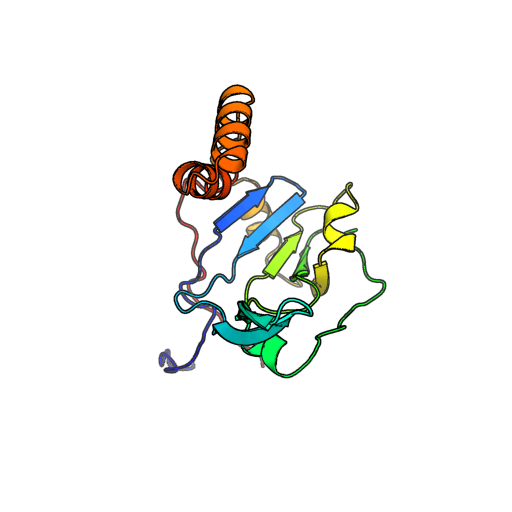 -7.606 1.00 91.44 127 LYS A N 1
ATOM 952 C CA . LYS A 1 127 ? -8.067 9.647 -8.532 1.00 91.44 127 LYS A CA 1
ATOM 953 C C . LYS A 1 127 ? -7.448 9.801 -9.924 1.00 91.44 127 LYS A C 1
ATOM 955 O O . LYS A 1 127 ? -7.396 10.924 -10.433 1.00 91.44 127 LYS A O 1
ATOM 960 N N . PRO A 1 128 ? -7.024 8.706 -10.576 1.00 89.06 128 PRO A N 1
ATOM 961 C CA . PRO A 1 128 ? -6.635 8.780 -11.974 1.00 89.06 128 PRO A CA 1
ATOM 962 C C . PRO A 1 128 ? -7.851 9.152 -12.832 1.00 89.06 128 PRO A C 1
ATOM 964 O O . PRO A 1 128 ? -8.961 8.670 -12.609 1.00 89.06 128 PRO A O 1
ATOM 967 N N . THR A 1 129 ? -7.639 10.006 -13.829 1.00 90.06 129 THR A N 1
ATOM 968 C CA . THR A 1 129 ? -8.647 10.345 -14.840 1.00 90.06 129 THR A CA 1
ATOM 969 C C . THR A 1 129 ? -8.177 9.855 -16.203 1.00 90.06 129 THR A C 1
ATOM 971 O O . THR A 1 129 ? -6.973 9.780 -16.456 1.00 90.06 129 THR A O 1
ATOM 974 N N . SER A 1 130 ? -9.115 9.530 -17.100 1.00 85.50 130 SER A N 1
ATOM 975 C CA . SER A 1 130 ? -8.779 8.984 -18.425 1.00 85.50 130 SER A CA 1
ATOM 976 C C . SER A 1 130 ? -7.829 9.898 -19.200 1.00 85.50 130 SER A C 1
ATOM 978 O O . SER A 1 130 ? -6.835 9.427 -19.738 1.00 85.50 130 SER A O 1
ATOM 980 N N . TYR A 1 131 ? -8.094 11.209 -19.190 1.00 86.00 131 TYR A N 1
ATOM 981 C CA . TYR A 1 131 ? -7.218 12.210 -19.800 1.00 86.00 131 TYR A CA 1
ATOM 982 C C . TYR A 1 131 ? -5.810 12.143 -19.195 1.00 86.00 131 TYR A C 1
ATOM 984 O O . TYR A 1 131 ? -4.844 11.927 -19.919 1.00 86.00 131 TYR A O 1
ATOM 992 N N . LYS A 1 132 ? -5.682 12.244 -17.863 1.00 85.56 132 LYS A N 1
ATOM 993 C CA . LYS A 1 132 ? -4.378 12.258 -17.178 1.00 85.56 132 LYS A CA 1
ATOM 994 C C . LYS A 1 132 ? -3.558 11.006 -17.505 1.00 85.56 132 LYS A C 1
ATOM 996 O O . LYS A 1 132 ? -2.364 11.115 -17.775 1.00 85.56 132 LYS A O 1
ATOM 1001 N N . ASN A 1 133 ? -4.203 9.842 -17.539 1.00 87.75 133 ASN A N 1
ATOM 1002 C CA . ASN A 1 133 ? -3.543 8.577 -17.845 1.00 87.75 133 ASN A CA 1
ATOM 1003 C C . ASN A 1 133 ? -2.971 8.552 -19.267 1.00 87.75 133 ASN A C 1
ATOM 1005 O O . ASN A 1 133 ? -1.828 8.144 -19.433 1.00 87.75 133 ASN A O 1
ATOM 1009 N N . THR A 1 134 ? -3.693 9.052 -20.274 1.00 88.81 134 THR A N 1
ATOM 1010 C CA . THR A 1 134 ? -3.184 9.112 -21.655 1.00 88.81 134 THR A CA 1
ATOM 1011 C C . THR A 1 134 ? -1.914 9.960 -21.763 1.00 88.81 134 THR A C 1
ATOM 1013 O O . THR A 1 134 ? -0.932 9.520 -22.361 1.00 88.81 134 THR A O 1
ATOM 1016 N N . PHE A 1 135 ? -1.890 11.141 -21.134 1.00 86.81 135 PHE A N 1
ATOM 1017 C CA . PHE A 1 135 ? -0.700 12.001 -21.134 1.00 86.81 135 PHE A CA 1
ATOM 1018 C C . PHE A 1 135 ? 0.473 11.365 -20.388 1.00 86.81 135 PHE A C 1
ATOM 1020 O O . PHE A 1 135 ? 1.607 11.432 -20.860 1.00 86.81 135 PHE A O 1
ATOM 1027 N N . ILE A 1 136 ? 0.209 10.711 -19.253 1.00 89.31 136 ILE A N 1
ATOM 1028 C CA . ILE A 1 136 ? 1.226 9.962 -18.508 1.00 89.31 136 ILE A CA 1
ATOM 1029 C C . ILE A 1 136 ? 1.816 8.848 -19.381 1.00 89.31 136 ILE A C 1
ATOM 1031 O O . ILE A 1 136 ? 3.036 8.733 -19.481 1.00 89.31 136 ILE A O 1
ATOM 1035 N N . SER A 1 137 ? 0.976 8.051 -20.045 1.00 89.19 137 SER A N 1
ATOM 1036 C CA . SER A 1 137 ? 1.425 6.950 -20.904 1.00 89.19 137 SER A CA 1
ATOM 1037 C C . SER A 1 137 ? 2.293 7.442 -22.065 1.00 89.19 137 SER A C 1
ATOM 1039 O O . SER A 1 137 ? 3.343 6.860 -22.331 1.00 89.19 137 SER A O 1
ATOM 1041 N N . MET A 1 138 ? 1.907 8.544 -22.715 1.00 91.06 138 MET A N 1
ATOM 1042 C CA . MET A 1 138 ? 2.704 9.157 -23.785 1.00 91.06 138 MET A CA 1
ATOM 1043 C C . MET A 1 138 ? 4.030 9.717 -23.262 1.00 91.06 138 MET A C 1
ATOM 1045 O O . MET A 1 138 ? 5.080 9.470 -23.852 1.00 91.06 138 MET A O 1
ATOM 1049 N N . GLY A 1 139 ? 4.008 10.421 -22.127 1.00 90.38 139 GLY A N 1
ATOM 1050 C CA . GLY A 1 139 ? 5.215 10.958 -21.500 1.00 90.38 139 GLY A CA 1
ATOM 1051 C C . GLY A 1 139 ? 6.202 9.860 -21.094 1.00 90.38 139 GLY A C 1
ATOM 1052 O O . GLY A 1 139 ? 7.406 10.000 -21.291 1.00 90.38 139 GLY A O 1
ATOM 1053 N N . LYS A 1 140 ? 5.703 8.718 -20.614 1.00 89.19 140 LYS A N 1
ATOM 1054 C CA . LYS A 1 140 ? 6.530 7.537 -20.341 1.00 89.19 140 LYS A CA 1
ATOM 1055 C C . LYS A 1 140 ? 7.154 6.940 -21.597 1.00 89.19 140 LYS A C 1
ATOM 1057 O O . LYS A 1 140 ? 8.317 6.550 -21.547 1.00 89.19 140 LYS A O 1
ATOM 1062 N N . ALA A 1 141 ? 6.422 6.898 -22.712 1.00 91.38 141 ALA A N 1
ATOM 1063 C CA . ALA A 1 141 ? 6.945 6.386 -23.980 1.00 91.38 141 ALA A CA 1
ATOM 1064 C C . ALA A 1 141 ? 8.167 7.182 -24.475 1.00 91.38 141 ALA A C 1
ATOM 1066 O O . ALA A 1 141 ? 9.045 6.621 -25.124 1.00 91.38 141 ALA A O 1
ATOM 1067 N N . ILE A 1 142 ? 8.260 8.465 -24.108 1.00 92.81 142 ILE A N 1
ATOM 1068 C CA . ILE A 1 142 ? 9.408 9.337 -24.403 1.00 92.81 142 ILE A CA 1
ATOM 1069 C C . ILE A 1 142 ? 10.365 9.520 -23.209 1.00 92.81 142 ILE A C 1
ATOM 1071 O O . ILE A 1 142 ? 11.245 10.377 -23.253 1.00 92.81 142 ILE A O 1
ATOM 1075 N N . ASN A 1 143 ? 10.214 8.719 -22.147 1.00 87.81 143 ASN A N 1
ATOM 1076 C CA . ASN A 1 143 ? 11.037 8.745 -20.932 1.00 87.81 143 ASN A CA 1
ATOM 1077 C C . ASN A 1 143 ? 11.048 10.102 -20.187 1.00 87.81 143 ASN A C 1
ATOM 1079 O O . ASN A 1 143 ? 12.062 10.518 -19.617 1.00 87.81 143 ASN A O 1
ATOM 1083 N N . ASP A 1 144 ? 9.914 10.809 -20.171 1.00 90.12 144 ASP A N 1
ATOM 1084 C CA . ASP A 1 144 ? 9.745 12.029 -19.378 1.00 90.12 144 ASP A CA 1
ATOM 1085 C C . ASP A 1 144 ? 9.575 11.684 -17.888 1.00 90.12 144 ASP A C 1
ATOM 1087 O O . ASP A 1 144 ? 8.571 11.109 -17.463 1.00 90.12 144 ASP A O 1
ATOM 1091 N N . LYS A 1 145 ? 10.541 12.099 -17.060 1.00 88.50 145 LYS A N 1
ATOM 1092 C CA . LYS A 1 145 ? 10.533 11.872 -15.603 1.00 88.50 145 LYS A CA 1
ATOM 1093 C C . LYS A 1 145 ? 9.303 12.456 -14.904 1.00 88.50 145 LYS A C 1
ATOM 1095 O O . LYS A 1 145 ? 8.894 11.948 -13.861 1.00 88.50 145 LYS A O 1
ATOM 1100 N N . ARG A 1 146 ? 8.710 13.517 -15.459 1.00 85.75 146 ARG A N 1
ATOM 1101 C CA . ARG A 1 146 ? 7.504 14.151 -14.906 1.00 85.75 146 ARG A CA 1
ATOM 1102 C C . ARG A 1 146 ? 6.285 13.251 -15.059 1.00 85.75 146 ARG A C 1
ATOM 1104 O O . ARG A 1 146 ? 5.431 13.245 -14.179 1.00 85.75 146 ARG A O 1
ATOM 1111 N N . ALA A 1 147 ? 6.221 12.471 -16.137 1.00 86.75 147 ALA A N 1
ATOM 1112 C CA . ALA A 1 147 ? 5.139 11.519 -16.356 1.00 86.75 147 ALA A CA 1
ATOM 1113 C C . ALA A 1 147 ? 5.182 10.383 -15.325 1.00 86.75 147 ALA A C 1
ATOM 1115 O O . ALA A 1 147 ? 4.145 10.026 -14.774 1.00 86.75 147 ALA A O 1
ATOM 1116 N N . THR A 1 148 ? 6.377 9.884 -14.995 1.00 83.50 148 THR A N 1
ATOM 1117 C CA . THR A 1 148 ? 6.565 8.897 -13.921 1.00 83.50 148 THR A CA 1
ATOM 1118 C C . THR A 1 148 ? 6.106 9.445 -12.570 1.00 83.50 148 THR A C 1
ATOM 1120 O O . THR A 1 148 ? 5.294 8.815 -11.903 1.00 83.50 148 THR A O 1
ATOM 1123 N N . ALA A 1 149 ? 6.531 10.659 -12.203 1.00 84.12 149 ALA A N 1
ATOM 1124 C CA . ALA A 1 149 ? 6.108 11.279 -10.945 1.00 84.12 149 ALA A CA 1
ATOM 1125 C C . ALA A 1 149 ? 4.583 11.511 -10.880 1.00 84.12 149 ALA A C 1
ATOM 1127 O O . ALA A 1 149 ? 3.962 11.312 -9.839 1.00 84.12 149 ALA A O 1
ATOM 1128 N N . ALA A 1 150 ? 3.962 11.895 -12.000 1.00 85.81 150 ALA A N 1
ATOM 1129 C CA . ALA A 1 150 ? 2.517 12.108 -12.078 1.00 85.81 150 ALA A CA 1
ATOM 1130 C C . ALA A 1 150 ? 1.700 10.809 -11.942 1.00 85.81 150 ALA A C 1
ATOM 1132 O O . ALA A 1 150 ? 0.549 10.860 -11.490 1.00 85.81 150 ALA A O 1
ATOM 1133 N N . GLU A 1 151 ? 2.274 9.669 -12.339 1.00 86.00 151 GLU A N 1
ATOM 1134 C CA . GLU A 1 151 ? 1.692 8.346 -12.115 1.00 86.00 151 GLU A CA 1
ATOM 1135 C C . GLU A 1 151 ? 1.845 7.898 -10.662 1.00 86.00 151 GLU A C 1
ATOM 1137 O O . GLU A 1 151 ? 0.880 7.391 -10.094 1.00 86.00 151 GLU A O 1
ATOM 1142 N N . ASP A 1 152 ? 3.007 8.134 -10.046 1.00 84.62 152 ASP A N 1
ATOM 1143 C CA . ASP A 1 152 ? 3.242 7.850 -8.623 1.00 84.62 152 ASP A CA 1
ATOM 1144 C C . ASP A 1 152 ? 2.266 8.618 -7.716 1.00 84.62 152 ASP A C 1
ATOM 1146 O O . ASP A 1 152 ? 1.937 8.173 -6.616 1.00 84.62 152 ASP A O 1
ATOM 1150 N N . ASP A 1 153 ? 1.765 9.766 -8.180 1.00 88.00 153 ASP A N 1
ATOM 1151 C CA . ASP A 1 153 ? 0.732 10.532 -7.491 1.00 88.00 153 ASP A CA 1
ATOM 1152 C C . ASP A 1 153 ? -0.680 9.939 -7.637 1.00 88.00 153 ASP A C 1
ATOM 1154 O O . ASP A 1 153 ? -1.591 10.403 -6.950 1.00 88.00 153 ASP A O 1
ATOM 1158 N N . ASN A 1 154 ? -0.915 8.951 -8.507 1.00 91.56 154 ASN A N 1
ATOM 1159 C CA . ASN A 1 154 ? -2.214 8.283 -8.596 1.00 91.56 154 ASN A CA 1
ATOM 1160 C C . ASN A 1 154 ? -2.466 7.441 -7.341 1.00 91.56 154 ASN A C 1
ATOM 1162 O O . ASN A 1 154 ? -1.602 6.691 -6.890 1.00 91.56 154 ASN A O 1
ATOM 1166 N N . PHE A 1 155 ? -3.682 7.536 -6.801 1.00 95.06 155 PHE A N 1
ATOM 1167 C CA . PHE A 1 155 ? -4.105 6.877 -5.561 1.00 95.06 155 PHE A CA 1
ATOM 1168 C C . PHE A 1 155 ? -3.338 7.318 -4.308 1.00 95.06 155 PHE A C 1
ATOM 1170 O O . PHE A 1 155 ? -3.490 6.731 -3.239 1.00 95.06 155 PHE A O 1
ATOM 1177 N N . LYS A 1 156 ? -2.547 8.387 -4.401 1.00 94.94 156 LYS A N 1
ATOM 1178 C CA . LYS A 1 156 ? -1.886 8.987 -3.249 1.00 94.94 156 LYS A CA 1
ATOM 1179 C C . LYS A 1 156 ? -2.919 9.665 -2.340 1.00 94.94 156 LYS A C 1
ATOM 1181 O O . LYS A 1 156 ? -3.743 10.435 -2.850 1.00 94.94 156 LYS A O 1
ATOM 1186 N N . PRO A 1 157 ? -2.898 9.413 -1.019 1.00 95.88 157 PRO A N 1
ATOM 1187 C CA . PRO A 1 157 ? -3.776 10.095 -0.073 1.00 95.88 157 PRO A CA 1
ATOM 1188 C C . PRO A 1 157 ? -3.609 11.617 -0.112 1.00 95.88 157 PRO A C 1
ATOM 1190 O O . PRO A 1 157 ? -2.489 12.128 -0.118 1.00 95.88 157 PRO A O 1
ATOM 1193 N N . LEU A 1 158 ? -4.728 12.348 -0.110 1.00 95.19 158 LEU A N 1
ATOM 1194 C CA . LEU A 1 158 ? -4.732 13.816 -0.052 1.00 95.19 158 LEU A CA 1
ATOM 1195 C C . LEU A 1 158 ? -4.311 14.331 1.329 1.00 95.19 158 LEU A C 1
ATOM 1197 O O . LEU A 1 158 ? -3.739 15.411 1.454 1.00 95.19 158 LEU A O 1
ATOM 1201 N N . GLN A 1 159 ? -4.594 13.546 2.367 1.00 92.81 159 GLN A N 1
ATOM 1202 C CA . GLN A 1 159 ? -4.132 13.796 3.724 1.00 92.81 159 GLN A CA 1
ATOM 1203 C C . GLN A 1 159 ? -2.894 12.952 4.001 1.00 92.81 159 GLN A C 1
ATOM 1205 O O . GLN A 1 159 ? -2.874 11.751 3.742 1.00 92.81 159 GLN A O 1
ATOM 1210 N N . LYS A 1 160 ? -1.857 13.580 4.559 1.00 92.19 160 LYS A N 1
ATOM 1211 C CA . LYS A 1 160 ? -0.634 12.874 4.933 1.00 92.19 160 LYS A CA 1
ATOM 1212 C C . LYS A 1 160 ? -0.902 11.976 6.142 1.00 92.19 160 LYS A C 1
ATOM 1214 O O . LYS A 1 160 ? -1.039 12.467 7.261 1.00 92.19 160 LYS A O 1
ATOM 1219 N N . THR A 1 161 ? -0.917 10.667 5.923 1.00 93.06 161 THR A N 1
ATOM 1220 C CA . THR A 1 161 ? -1.085 9.661 6.978 1.00 93.06 161 THR A CA 1
ATOM 1221 C C . THR A 1 161 ? 0.250 9.004 7.296 1.00 93.06 161 THR A C 1
ATOM 1223 O O . THR A 1 161 ? 0.921 8.495 6.400 1.00 93.06 161 THR A O 1
ATOM 1226 N N . VAL A 1 162 ? 0.645 9.019 8.570 1.00 93.31 162 VAL A N 1
ATOM 1227 C CA . VAL A 1 162 ? 1.961 8.549 9.029 1.00 93.31 162 VAL A CA 1
ATOM 1228 C C . VAL A 1 162 ? 1.843 7.523 10.147 1.00 93.31 162 VAL A C 1
ATOM 1230 O O . VAL A 1 162 ? 0.954 7.610 10.994 1.00 93.31 162 VAL A O 1
ATOM 1233 N N . ILE A 1 163 ? 2.785 6.585 10.186 1.00 93.19 163 ILE A N 1
ATOM 1234 C CA . ILE A 1 163 ? 2.970 5.669 11.309 1.00 93.19 163 ILE A CA 1
ATOM 1235 C C . ILE A 1 163 ? 3.657 6.446 12.426 1.00 93.19 163 ILE A C 1
ATOM 1237 O O . ILE A 1 163 ? 4.842 6.757 12.337 1.00 93.19 163 ILE A O 1
ATOM 1241 N N . LYS A 1 164 ? 2.925 6.790 13.485 1.00 91.75 164 LYS A N 1
ATOM 1242 C CA . LYS A 1 164 ? 3.500 7.573 14.587 1.00 91.75 164 LYS A CA 1
ATOM 1243 C C . LYS A 1 164 ? 4.440 6.737 15.461 1.00 91.75 164 LYS A C 1
ATOM 1245 O O . LYS A 1 164 ? 5.511 7.208 15.825 1.00 91.75 164 LYS A O 1
ATOM 1250 N N . TYR A 1 165 ? 4.046 5.500 15.758 1.00 90.38 165 TYR A N 1
ATOM 1251 C CA . TYR A 1 165 ? 4.787 4.572 16.609 1.00 90.38 165 TYR A CA 1
ATOM 1252 C C . TYR A 1 165 ? 4.673 3.152 16.055 1.00 90.38 165 TYR A C 1
ATOM 1254 O O . TYR A 1 165 ? 3.624 2.772 15.539 1.00 90.38 165 TYR A O 1
ATOM 1262 N N . CYS A 1 166 ? 5.744 2.374 16.175 1.00 91.19 166 CYS A N 1
ATOM 1263 C CA . CYS A 1 166 ? 5.771 0.951 15.853 1.00 91.19 166 CYS A CA 1
ATOM 1264 C C . CYS A 1 166 ? 6.794 0.247 16.750 1.00 91.19 166 CYS A C 1
ATOM 1266 O O . CYS A 1 166 ? 7.753 0.872 17.208 1.00 91.19 166 CYS A O 1
ATOM 1268 N N . GLY A 1 167 ? 6.605 -1.047 16.979 1.00 91.69 167 GLY A N 1
ATOM 1269 C CA . GLY A 1 167 ? 7.487 -1.858 17.807 1.00 91.69 167 GLY A CA 1
ATOM 1270 C C . GLY A 1 167 ? 7.089 -3.326 17.757 1.00 91.69 167 GLY A C 1
ATOM 1271 O O . GLY A 1 167 ? 6.154 -3.697 17.051 1.00 91.69 167 GLY A O 1
ATOM 1272 N N . ILE A 1 168 ? 7.817 -4.144 18.507 1.00 92.88 168 ILE A N 1
ATOM 1273 C CA . ILE A 1 168 ? 7.527 -5.567 18.670 1.00 92.88 168 ILE A CA 1
ATOM 1274 C C . ILE A 1 168 ? 6.670 -5.718 19.928 1.00 92.88 168 ILE A C 1
ATOM 1276 O O . ILE A 1 168 ? 6.985 -5.121 20.961 1.00 92.88 168 ILE A O 1
ATOM 1280 N N . LEU A 1 169 ? 5.579 -6.476 19.824 1.00 89.19 169 LEU A N 1
ATOM 1281 C CA . LEU A 1 169 ? 4.777 -6.857 20.983 1.00 89.19 169 LEU A CA 1
ATOM 1282 C C . LEU A 1 169 ? 5.506 -7.996 21.726 1.00 89.19 169 LEU A C 1
ATOM 1284 O O . LEU A 1 169 ? 5.976 -8.911 21.047 1.00 89.19 169 LEU A O 1
ATOM 1288 N N . PRO A 1 170 ? 5.662 -7.917 23.061 1.00 80.25 170 PRO A N 1
ATOM 1289 C CA . PRO A 1 170 ? 6.311 -8.961 23.851 1.00 80.25 170 PRO A CA 1
ATOM 1290 C C . PRO A 1 170 ? 5.501 -10.259 23.915 1.00 80.25 170 PRO A C 1
ATOM 1292 O O . PRO A 1 170 ? 4.259 -10.197 23.764 1.00 80.25 170 PRO A O 1
#

Sequence (170 aa):
MVDGRMTSGLSYASSQVFKVEKDKRIDLGRLAKGAGKTEVRSIDYSGYVRRKYVSTADSTTENVDGNSLRHNAAGLVSMVKGGGSFEFVITPSPTPDRTLDDDHVVIGQVVDGMDVIARLNNLAVNKPTSYKNTFISMGKAINDKRATAAEDDNFKPLQKTVIKYCGILP

Radius of gyration: 18.5 Å; chains: 1; bounding box: 44×35×58 Å

Organism: NCBI:txid101924

Foldseek 3Di:
DDDPDDDPDDDQAFKWFFFADAQFKTKIQQTPVWQDWDWDWDQDPVRDIDTDTAGPVLVPDQQQDADPDALQAFFWKKDFGSDRTRMIIGRLGGHPDCPCVVGIHTDDGDPDDNVVSVVSSPADADADDPVLVVVLVVCVVVPNPVSVVSVSRHRTGPDIGGRNDDDDDD

=== Feature glossary ===
Annotated list of the representations used here:

Nearest PDB structures. The Foldseek neighbor list gives the closest experimentally determined structures in the PDB, ranked by structural alignment. TM-score near 1 means near-identical fold; near 0.3 means only rough topology match. This is how one finds what a novel AlphaFold prediction most resembles in the solved-structure universe.

Foldseek 3Di. Foldseek's 3Di representation compresses backbone geometry into a per-residue letter drawn from a learned twenty-state alphabet. It captures the tertiary interaction pattern around each residue — which residues are packed against it in space, regardless of where they are in sequence.

Radius of gyration, Cα contacts, bounding box. Radius of gyration (Rg) is the root-mean-square distance of Cα atoms from their centroid — a single number for overall size and compactness. A globular domain of N residues has Rg ≈ 2.2·N^0.38 Å; an extended or disordered chain has a much larger Rg. The Cα contact count is the number of residue pairs whose Cα atoms are within 8 Å and are more than four positions apart in sequence — a standard proxy for tertiary packing density. The bounding box is the smallest axis-aligned box enclosing all Cα atoms.

InterPro / GO / CATH / organism. The annotation block draws on four external resources. InterPro: which protein families and domains the sequence belongs to. GO: standardized terms for what the protein does, what process it participates in, and where in the cell it acts. CATH: which structural fold it has in the CATH hierarchy. Organism: the species of origin.

mmCIF coordinates. The mmCIF block holds the 3D Cartesian coordinates of each backbone atom (N, Cα, C, O) in ångströms. mmCIF is the PDB's canonical archive format — a tagged-loop text representation of the atomic model.

pLDDT. pLDDT is the predicted lDDT-Cα score: AlphaFold's confidence that the local environment of each residue (all inter-atomic distances within 15 Å) is correctly placed. It is a per-residue number between 0 and 100, with higher meaning more reliable.

Backbone torsions (φ/ψ). φ (phi) and ψ (psi) are the two rotatable backbone dihedrals per residue: φ is the C(i-1)–N–Cα–C torsion, ψ is the N–Cα–C–N(i+1) torsion, both in degrees on (−180°, 180°]. α-helical residues cluster near (−60°, −45°); β-strand residues near (−120°, +130°). A Ramachandran plot is simply a scatter of (φ, ψ) for every residue.

B-factor. For experimental (PDB) structures, the B-factor (temperature factor) quantifies the positional spread of each atom in the crystal — a combination of thermal vibration and static disorder — in units of Å². High B-factors mark flexible loops or poorly resolved regions; low B-factors mark the rigid, well-ordered core.

Secondary structure (3-state, P-SEA). SS3 is a coarse helix/strand/coil call (letters a/b/c) made by the P-SEA algorithm from inter-Cα distances and dihedrals. It is less detailed than DSSP but needs only Cα positions.

Predicted aligned error. Predicted aligned error is AlphaFold's pairwise confidence. Unlike 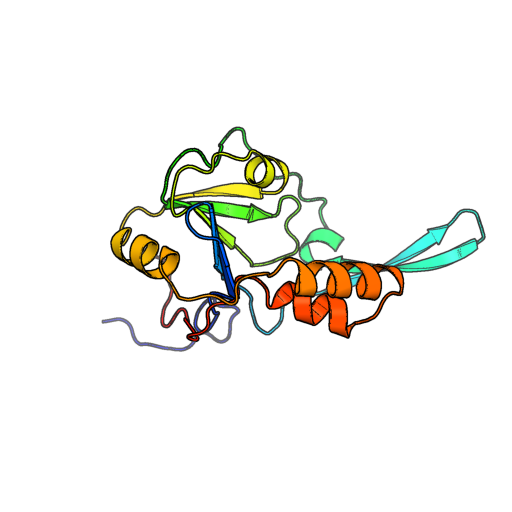pLDDT (per-residue), PAE is per-residue-pair and captures whether two parts of the structure are correctly placed relative to each other. Units are ångströms of expected positional error.

Solvent-accessible surface area. Solvent-accessible surface area (SASA) is the area in Å² traced out by the centre of a 1.4 Å probe sphere (a water molecule) rolled over the protein's van der Waals surface (Shrake–Rupley / Lee–Richards construction). Buried residues have near-zero SASA; fully exposed residues can exceed 200 Å². The total SASA scales roughly with the number of surface residues.

Secondary structure (8-state, DSSP). The SS8 string is DSSP's per-residue secondary-structure call. α-helix (H) means an i→i+4 H-bond ladder; β-strand (E) means the residue participates in a β-sheet; 3₁₀ (G) and π (I) are tighter and wider helices; T/S are turns/bends; '-' is loop.

Rendered structure images. Structure images are PyMOL renders from six orthogonal camera directions. Cartoon representation draws helices as coils and strands as arrows; sticks shows the backbone as bonds; surface shows the solvent-excluded envelope. Rainbow coloring maps sequence position to hue (blue→red, N→C); chain coloring assigns a distinct color per polypeptide.

Sequence. The amino-acid sequence is the protein's primary structure: the linear order of residues from the N-terminus to the C-terminus, written in one-letter code. Everything else here — the 3D coordinates, the secondary structure, the domain annotations — is ultimately a consequence of this string.

Contact-map, Ramachandran, and PAE plots. Three diagnostic plots accompany the record. The Cα contact map visualizes the tertiary structure as a 2D adjacency matrix (8 Å cutoff, sequence-local contacts suppressed). The Ramachandran plot shows the distribution of backbone (φ, ψ) torsions, with points in the α and β basins reflecting secondary structure content. The PAE plot shows AlphaFold's inter-residue confidence as a color matrix.